Protein AF-A0A494T630-F1 (afdb_monomer_lite)

Secondary structure (DSSP, 8-state):
----TT-PPPPPP--PPPP-----PPPPTTPPPPPPPPPPSEEEEEE-SSEEEEEEEEEE-TTSSSEEEEEEEEEEEESSSSEEEEEEEEEEESSSSTT--EEEEEEEEEEESS-EEEEE-TT-EEE-HHHHHH----EES-EEEEETTEEEEPPPTT-

pLDDT: mean 88.12, std 14.05, range [36.41, 98.81]

Structure (mmCIF, N/CA/C/O backbone):
data_AF-A0A494T630-F1
#
_entry.id   AF-A0A494T630-F1
#
loop_
_atom_site.group_PDB
_atom_site.id
_atom_site.type_symbol
_atom_site.label_atom_id
_atom_site.label_alt_id
_atom_site.label_comp_id
_atom_site.label_asym_id
_atom_site.label_entity_id
_atom_site.label_seq_id
_atom_site.pdbx_PDB_ins_code
_atom_site.Cartn_x
_atom_site.Cartn_y
_atom_site.Cartn_z
_atom_site.occupancy
_atom_site.B_iso_or_equiv
_atom_site.auth_seq_id
_atom_site.auth_comp_id
_atom_site.auth_asym_id
_atom_site.auth_atom_id
_atom_site.pdbx_PDB_model_num
ATOM 1 N N . MET A 1 1 ? 21.319 1.363 29.818 1.00 41.03 1 MET A N 1
ATOM 2 C CA . MET A 1 1 ? 20.629 0.079 30.061 1.00 41.03 1 MET A CA 1
ATOM 3 C C . MET A 1 1 ? 19.324 0.419 30.765 1.00 41.03 1 MET A C 1
ATOM 5 O O . MET A 1 1 ? 19.386 0.951 31.865 1.00 41.03 1 MET A O 1
ATOM 9 N N . ALA A 1 2 ? 18.179 0.287 30.092 1.00 36.41 2 ALA A N 1
ATOM 10 C CA . ALA A 1 2 ? 16.885 0.634 30.681 1.00 36.41 2 ALA A CA 1
ATOM 11 C C . ALA A 1 2 ? 16.419 -0.495 31.612 1.00 36.41 2 ALA A C 1
ATOM 13 O O . ALA A 1 2 ? 16.570 -1.668 31.274 1.00 36.41 2 ALA A O 1
ATOM 14 N N . LYS A 1 3 ? 15.885 -0.135 32.782 1.00 45.59 3 LYS A N 1
ATOM 15 C CA . LYS A 1 3 ? 15.312 -1.055 33.767 1.00 45.59 3 LYS A CA 1
ATOM 16 C C . LYS A 1 3 ? 13.849 -0.654 33.945 1.00 45.59 3 LYS A C 1
ATOM 18 O O . LYS A 1 3 ? 13.578 0.500 34.261 1.00 45.59 3 LYS A O 1
ATOM 23 N N . PHE A 1 4 ? 12.931 -1.569 33.653 1.00 56.38 4 PHE A N 1
ATOM 24 C CA . PHE A 1 4 ? 11.495 -1.335 33.779 1.00 56.38 4 PHE A CA 1
ATOM 25 C C . PHE A 1 4 ? 11.021 -1.962 35.089 1.00 56.38 4 PHE A C 1
ATOM 27 O O . PHE A 1 4 ? 10.894 -3.182 35.190 1.00 56.38 4 PHE A O 1
ATOM 34 N N . ASP A 1 5 ? 10.814 -1.132 36.107 1.00 63.84 5 ASP A N 1
ATOM 35 C CA . ASP A 1 5 ? 10.305 -1.582 37.399 1.00 63.84 5 ASP A CA 1
ATOM 36 C C . ASP A 1 5 ? 8.799 -1.896 37.281 1.00 63.84 5 ASP A C 1
ATOM 38 O O . ASP A 1 5 ? 8.039 -1.114 36.714 1.00 63.84 5 ASP A O 1
ATOM 42 N N . GLY A 1 6 ? 8.366 -3.057 37.789 1.00 63.34 6 GLY A N 1
ATOM 43 C CA . GLY A 1 6 ? 6.948 -3.461 37.830 1.00 63.34 6 GLY A CA 1
ATOM 44 C C . GLY A 1 6 ? 6.515 -4.554 36.843 1.00 63.34 6 GLY A C 1
ATOM 45 O O . GLY A 1 6 ? 5.378 -5.012 36.922 1.00 63.34 6 GLY A O 1
ATOM 46 N N . PHE A 1 7 ? 7.400 -5.031 35.964 1.00 54.66 7 PHE A N 1
ATOM 47 C CA . PHE A 1 7 ? 7.120 -6.201 35.125 1.00 54.66 7 PHE A CA 1
ATOM 48 C C . PHE A 1 7 ? 7.591 -7.483 35.817 1.00 54.66 7 PHE A C 1
ATOM 50 O O . PHE A 1 7 ? 8.789 -7.712 35.982 1.00 54.66 7 PHE A O 1
ATOM 57 N N . THR A 1 8 ? 6.656 -8.348 36.205 1.00 68.19 8 THR A N 1
ATOM 58 C CA . THR A 1 8 ? 6.975 -9.742 36.532 1.00 68.19 8 THR A CA 1
ATOM 59 C C . THR A 1 8 ? 7.045 -10.517 35.223 1.00 68.19 8 THR A C 1
ATOM 61 O O . THR A 1 8 ? 6.051 -10.593 34.500 1.00 68.19 8 THR A O 1
ATOM 64 N N . ALA A 1 9 ? 8.214 -11.068 34.893 1.00 59.78 9 ALA A N 1
ATOM 65 C CA . ALA A 1 9 ? 8.334 -11.971 33.757 1.00 59.78 9 ALA A CA 1
ATOM 66 C C . ALA A 1 9 ? 7.370 -13.146 33.969 1.00 59.78 9 ALA A C 1
ATOM 68 O O . ALA A 1 9 ? 7.427 -13.824 34.994 1.00 59.78 9 ALA A O 1
ATOM 69 N N . LYS A 1 10 ? 6.455 -13.353 33.023 1.00 67.69 10 LYS A N 1
ATOM 70 C CA . LYS A 1 10 ? 5.689 -14.596 32.954 1.00 67.69 10 LYS A CA 1
ATOM 71 C C . LYS A 1 10 ? 6.649 -15.679 32.479 1.00 67.69 10 LYS A C 1
ATOM 73 O O . LYS A 1 10 ? 7.410 -15.426 31.542 1.00 67.69 10 LYS A O 1
ATOM 78 N N . ASP A 1 11 ? 6.607 -16.852 33.104 1.00 76.56 11 ASP A N 1
ATOM 79 C CA . ASP A 1 11 ? 7.354 -18.000 32.596 1.00 76.56 11 ASP A CA 1
ATOM 80 C C . ASP A 1 11 ? 7.003 -18.214 31.113 1.00 76.56 11 ASP A C 1
ATOM 82 O O . ASP A 1 11 ? 5.831 -18.052 30.737 1.00 76.56 11 ASP A O 1
ATOM 86 N N . PRO A 1 12 ? 7.988 -18.535 30.254 1.00 63.00 12 PRO A N 1
ATOM 87 C CA . PRO A 1 12 ? 7.710 -18.870 28.869 1.00 63.00 12 PRO A CA 1
ATOM 88 C C . PRO A 1 12 ? 6.674 -19.992 28.834 1.00 63.00 12 PRO A C 1
ATOM 90 O O . PRO A 1 12 ? 6.835 -21.015 29.499 1.00 63.00 12 PRO A O 1
ATOM 93 N N . VAL A 1 13 ? 5.600 -19.805 28.067 1.00 75.75 13 VAL A N 1
ATOM 94 C CA . VAL A 1 13 ? 4.702 -20.919 27.758 1.00 75.75 13 VAL A CA 1
ATOM 95 C C . VAL A 1 13 ? 5.531 -21.948 27.003 1.00 75.75 13 VAL A C 1
ATOM 97 O O . VAL A 1 13 ? 6.223 -21.585 26.052 1.00 75.75 13 VAL A O 1
ATOM 100 N N . ASP A 1 14 ? 5.471 -23.205 27.436 1.00 71.00 14 ASP A N 1
ATOM 101 C CA . ASP A 1 14 ? 6.184 -24.297 26.784 1.00 71.00 14 ASP A CA 1
ATOM 102 C C . ASP A 1 14 ? 5.678 -24.416 25.339 1.00 71.00 14 ASP A C 1
ATOM 104 O O . ASP A 1 14 ? 4.540 -24.829 25.076 1.00 71.00 14 ASP A O 1
ATOM 108 N N . VAL A 1 15 ? 6.482 -23.927 24.393 1.00 61.25 15 VAL A N 1
ATOM 109 C CA . VAL A 1 15 ? 6.104 -23.883 22.985 1.00 61.25 15 VAL A CA 1
ATOM 110 C C . VAL A 1 15 ? 6.288 -25.294 22.461 1.00 61.25 15 VAL A C 1
ATOM 112 O O . VAL A 1 15 ? 7.416 -25.770 22.321 1.00 61.25 15 VAL A O 1
ATOM 115 N N . LYS A 1 16 ? 5.178 -25.982 22.171 1.00 64.38 16 LYS A N 1
ATOM 116 C CA . LYS A 1 16 ? 5.247 -27.255 21.449 1.00 64.38 16 LYS A CA 1
ATOM 117 C C . LYS A 1 16 ? 6.105 -27.046 20.195 1.00 64.38 16 LYS A C 1
ATOM 119 O O . LYS A 1 16 ? 5.897 -26.037 19.514 1.00 64.38 16 LYS A O 1
ATOM 124 N N . PRO A 1 17 ? 7.033 -27.965 19.869 1.00 64.25 17 PRO A N 1
ATOM 125 C CA . PRO A 1 17 ? 7.756 -27.903 18.610 1.00 64.25 17 PRO A CA 1
ATOM 126 C C . PRO A 1 17 ? 6.744 -27.727 17.485 1.00 64.25 17 PRO A C 1
ATOM 128 O O . PRO A 1 17 ? 5.750 -28.459 17.438 1.00 64.25 17 PRO A O 1
ATOM 131 N N . ALA A 1 18 ? 6.969 -26.737 16.623 1.00 56.19 18 ALA A N 1
ATOM 132 C CA . ALA A 1 18 ? 6.154 -26.591 15.434 1.00 56.19 18 ALA A CA 1
ATOM 133 C C . ALA A 1 18 ? 6.189 -27.934 14.696 1.00 56.19 18 ALA A C 1
ATOM 135 O O . ALA A 1 18 ? 7.265 -28.442 14.371 1.00 56.19 18 ALA A O 1
ATOM 136 N N . THR A 1 19 ? 5.023 -28.536 14.465 1.00 57.75 19 THR A N 1
ATOM 137 C CA . THR A 1 19 ? 4.904 -29.589 13.460 1.00 57.75 19 THR A CA 1
ATOM 138 C C . THR A 1 19 ? 5.507 -29.009 12.187 1.00 57.75 19 THR A C 1
ATOM 140 O O . THR A 1 19 ? 5.218 -27.854 11.873 1.00 57.75 19 THR A O 1
ATOM 143 N N . ILE A 1 20 ? 6.375 -29.743 11.491 1.00 57.97 20 ILE A N 1
ATOM 144 C CA . ILE A 1 20 ? 6.892 -29.302 10.193 1.00 57.97 20 ILE A CA 1
ATOM 145 C C . ILE A 1 20 ? 5.675 -29.183 9.272 1.00 57.97 20 ILE A C 1
ATOM 147 O O . ILE A 1 20 ? 5.184 -30.169 8.733 1.00 57.97 20 ILE A O 1
ATOM 151 N N . VAL A 1 21 ? 5.115 -27.982 9.191 1.00 56.56 21 VAL A N 1
ATOM 152 C CA . VAL A 1 21 ? 4.137 -27.607 8.182 1.00 56.56 21 VAL A CA 1
ATOM 153 C C . VAL A 1 21 ? 4.965 -27.342 6.930 1.00 56.56 21 VAL A C 1
ATOM 155 O O . VAL A 1 21 ? 6.008 -26.699 7.021 1.00 56.56 21 VAL A O 1
ATOM 158 N N . GLU A 1 22 ? 4.540 -27.844 5.776 1.00 61.25 22 GLU A N 1
ATOM 159 C CA . GLU A 1 22 ? 5.185 -27.617 4.473 1.00 61.25 22 GLU A CA 1
ATOM 160 C C . GLU A 1 22 ? 5.024 -26.153 4.001 1.00 61.25 22 GLU A C 1
ATOM 162 O O . GLU A 1 22 ? 4.588 -25.879 2.889 1.00 61.25 22 GLU A O 1
ATOM 167 N N . TRP A 1 23 ? 5.324 -25.167 4.850 1.00 60.19 23 TRP A N 1
ATOM 168 C CA . TRP A 1 23 ? 5.212 -23.741 4.524 1.00 60.19 23 TRP A CA 1
ATOM 169 C C . TRP A 1 23 ? 6.293 -23.270 3.538 1.00 60.19 23 TRP A C 1
ATOM 171 O O . TRP A 1 23 ? 6.321 -22.098 3.163 1.00 60.19 23 TRP A O 1
ATOM 181 N N . GLY A 1 24 ? 7.178 -24.166 3.099 1.00 59.88 24 GLY A N 1
ATOM 182 C CA . GLY A 1 24 ? 8.227 -23.856 2.146 1.00 59.88 24 GLY A CA 1
ATOM 183 C C . GLY A 1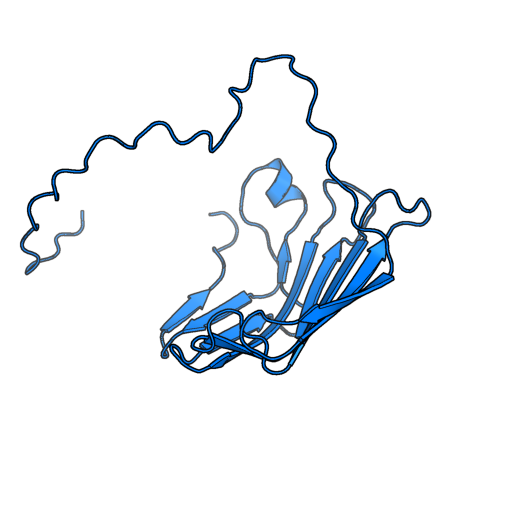 24 ? 8.863 -25.098 1.537 1.00 59.88 24 GLY A C 1
ATOM 184 O O . GLY A 1 24 ? 8.835 -26.187 2.104 1.00 59.88 24 GLY A O 1
ATOM 185 N N . ILE A 1 25 ? 9.448 -24.899 0.361 1.00 70.25 25 ILE A N 1
ATOM 186 C CA . ILE A 1 25 ? 10.347 -25.851 -0.286 1.00 70.25 25 ILE A CA 1
ATOM 187 C C . ILE A 1 25 ? 11.766 -25.430 0.094 1.00 70.25 25 ILE A C 1
ATOM 189 O O . ILE A 1 25 ? 12.101 -24.249 -0.041 1.00 70.25 25 ILE A O 1
ATOM 193 N N . ASP A 1 26 ? 12.593 -26.373 0.548 1.00 74.00 26 ASP A N 1
ATOM 194 C CA . ASP A 1 26 ? 13.997 -26.096 0.854 1.00 74.00 26 ASP A CA 1
ATOM 195 C C . ASP A 1 26 ? 14.710 -25.519 -0.373 1.00 74.00 26 ASP A C 1
ATOM 197 O O . ASP A 1 26 ? 14.776 -26.136 -1.444 1.00 74.00 26 ASP A O 1
ATOM 201 N N . TYR A 1 27 ? 15.272 -24.323 -0.201 1.00 76.62 27 TYR A N 1
ATOM 202 C CA . TYR A 1 27 ? 16.082 -23.691 -1.227 1.00 76.62 27 TYR A CA 1
ATOM 203 C C . TYR A 1 27 ? 17.440 -24.391 -1.315 1.00 76.62 27 TYR A C 1
ATOM 205 O O . TYR A 1 27 ? 18.230 -24.375 -0.371 1.00 76.62 27 TYR A O 1
ATOM 213 N N . THR A 1 28 ? 17.743 -24.962 -2.476 1.00 85.12 28 THR A N 1
ATOM 214 C CA . THR A 1 28 ? 19.084 -25.464 -2.796 1.00 85.12 28 THR A CA 1
ATOM 215 C C . THR A 1 28 ? 19.806 -24.432 -3.663 1.00 85.12 28 THR A C 1
ATOM 217 O O . THR A 1 28 ? 19.270 -24.050 -4.707 1.00 85.12 28 THR A O 1
ATOM 220 N N . PRO A 1 29 ? 21.022 -23.979 -3.294 1.00 83.75 29 PRO A N 1
ATOM 221 C CA . PRO A 1 29 ? 21.800 -23.065 -4.124 1.00 83.75 29 PRO A CA 1
ATOM 222 C C . PRO A 1 29 ? 21.908 -23.552 -5.574 1.00 83.75 29 PRO A C 1
ATOM 224 O O . PRO A 1 29 ? 22.296 -24.689 -5.829 1.00 83.75 29 PRO A O 1
ATOM 227 N N . GLY A 1 30 ? 21.556 -22.685 -6.525 1.00 87.62 30 GLY A N 1
ATOM 228 C CA . GLY A 1 30 ? 21.519 -23.021 -7.952 1.00 87.62 30 GLY A CA 1
ATOM 229 C C . GLY A 1 30 ? 20.155 -23.492 -8.466 1.00 87.62 30 GLY A C 1
ATOM 230 O O . GLY A 1 30 ? 20.009 -23.675 -9.673 1.00 87.62 30 GLY A O 1
ATOM 231 N N . GLN A 1 31 ? 19.145 -23.639 -7.601 1.00 86.81 31 GLN A N 1
ATOM 232 C CA . GLN A 1 31 ? 17.768 -23.808 -8.060 1.00 86.81 31 GLN A CA 1
ATOM 233 C C . GLN A 1 31 ? 17.319 -22.598 -8.893 1.00 86.81 31 GLN A C 1
ATOM 235 O O . GLN A 1 31 ? 17.648 -21.454 -8.557 1.00 86.81 31 GLN A O 1
ATOM 240 N N . PRO A 1 32 ? 16.559 -22.829 -9.979 1.00 83.69 32 PRO A N 1
ATOM 241 C CA . PRO A 1 32 ? 15.994 -21.738 -10.751 1.00 83.69 32 PRO A CA 1
ATOM 242 C C . PRO A 1 32 ? 15.038 -20.926 -9.875 1.00 83.69 32 PRO A C 1
ATOM 244 O O . PRO A 1 32 ? 14.269 -21.477 -9.087 1.00 83.69 32 PRO A O 1
ATOM 247 N N . MET A 1 33 ? 15.072 -19.604 -10.041 1.00 78.06 33 MET A N 1
ATOM 248 C CA . MET A 1 33 ? 14.119 -18.709 -9.390 1.00 78.06 33 MET A CA 1
ATOM 249 C C . MET A 1 33 ? 12.698 -19.113 -9.820 1.00 78.06 33 MET A C 1
ATOM 251 O O . MET A 1 33 ? 12.465 -19.245 -11.028 1.00 78.06 33 MET A O 1
ATOM 255 N N . PRO A 1 34 ? 11.744 -19.299 -8.890 1.00 75.19 34 PRO A N 1
ATOM 256 C CA . PRO A 1 34 ? 10.375 -19.597 -9.276 1.00 75.19 34 PRO A CA 1
ATOM 257 C C . PRO A 1 34 ? 9.830 -18.465 -10.161 1.00 75.19 34 PRO A C 1
ATOM 259 O O . PRO A 1 34 ? 10.095 -17.285 -9.882 1.00 75.19 34 PRO A O 1
ATOM 262 N N . PRO A 1 35 ? 9.086 -18.792 -11.233 1.00 74.12 35 PRO A N 1
ATOM 263 C CA . PRO A 1 35 ? 8.456 -17.775 -12.055 1.00 74.12 35 PRO A CA 1
ATOM 264 C C . PRO A 1 35 ? 7.486 -16.983 -11.181 1.00 74.12 35 PRO A C 1
ATOM 266 O O . PRO A 1 35 ? 6.631 -17.555 -10.507 1.00 74.12 35 PRO A O 1
ATOM 269 N N . ARG A 1 36 ? 7.622 -15.655 -11.178 1.00 67.88 36 ARG A N 1
ATOM 270 C CA . ARG A 1 36 ? 6.642 -14.789 -10.522 1.00 67.88 36 ARG A CA 1
ATOM 271 C C . ARG A 1 36 ? 5.452 -14.621 -11.464 1.00 67.88 36 ARG A C 1
ATOM 273 O O . ARG A 1 36 ? 5.667 -14.152 -12.583 1.00 67.88 36 ARG A O 1
ATOM 280 N N . PRO A 1 37 ? 4.225 -14.977 -11.047 1.00 70.38 37 PRO A N 1
ATOM 281 C CA . PRO A 1 37 ? 3.037 -14.646 -11.819 1.00 70.38 37 PRO A CA 1
ATOM 282 C C . PRO A 1 37 ? 2.981 -13.129 -12.028 1.00 70.38 37 PRO A C 1
ATOM 284 O O . PRO A 1 37 ? 3.130 -12.369 -11.071 1.00 70.38 37 PRO A O 1
ATOM 287 N N . SER A 1 38 ? 2.800 -12.690 -13.273 1.00 72.19 38 SER A N 1
ATOM 288 C CA . SER A 1 38 ? 2.483 -11.292 -13.567 1.00 72.19 38 SER A CA 1
ATOM 289 C C . SER A 1 38 ? 0.975 -11.116 -13.447 1.00 72.19 38 SER A C 1
ATOM 291 O O . SER A 1 38 ? 0.225 -11.923 -13.999 1.00 72.19 38 SER A O 1
ATOM 293 N N . ILE A 1 39 ? 0.529 -10.077 -12.742 1.00 81.94 39 ILE A N 1
ATOM 294 C CA . ILE A 1 39 ? -0.879 -9.676 -12.759 1.00 81.94 39 ILE A CA 1
ATOM 295 C C . ILE A 1 39 ? -1.081 -8.881 -14.054 1.00 81.94 39 ILE A C 1
ATOM 297 O O . ILE A 1 39 ? -0.365 -7.893 -14.254 1.00 81.94 39 ILE A O 1
ATOM 301 N N . PRO A 1 40 ? -1.985 -9.300 -14.958 1.00 89.38 40 PRO A N 1
ATOM 302 C CA . PRO A 1 40 ? -2.257 -8.531 -16.163 1.00 89.38 40 PRO A CA 1
ATOM 303 C C . PRO A 1 40 ? -2.698 -7.102 -15.823 1.00 89.38 40 PRO A C 1
ATOM 305 O O . PRO A 1 40 ? -3.266 -6.839 -14.766 1.00 89.38 40 PRO A O 1
ATOM 308 N N . ALA A 1 41 ? -2.432 -6.163 -16.728 1.00 94.56 41 ALA A N 1
ATOM 309 C CA . ALA A 1 41 ? -3.038 -4.845 -16.611 1.00 94.56 41 ALA A CA 1
ATOM 310 C C . ALA A 1 41 ? -4.555 -4.960 -16.806 1.00 94.56 41 ALA A C 1
ATOM 312 O O . ALA A 1 41 ? -5.024 -5.748 -17.632 1.00 94.56 41 ALA A O 1
ATOM 313 N N . GLY A 1 42 ? -5.311 -4.152 -16.074 1.00 95.50 42 GLY A N 1
ATOM 314 C CA . GLY A 1 42 ? -6.762 -4.164 -16.141 1.00 95.50 42 GLY A CA 1
ATOM 315 C C . GLY A 1 42 ? -7.418 -3.659 -14.868 1.00 95.50 42 GLY A C 1
ATOM 316 O O . GLY A 1 42 ? -6.751 -3.247 -13.917 1.00 95.50 42 GLY A O 1
ATOM 317 N N . THR A 1 43 ? -8.743 -3.709 -14.881 1.00 96.94 43 THR A N 1
ATOM 318 C CA . THR A 1 43 ? -9.584 -3.405 -13.729 1.00 96.94 43 THR A CA 1
ATOM 319 C C . THR A 1 43 ? -10.152 -4.703 -13.179 1.00 96.94 43 THR A C 1
ATOM 321 O O . THR A 1 43 ? -10.624 -5.556 -13.933 1.00 96.94 43 THR A O 1
ATOM 324 N N . TYR A 1 44 ? -10.090 -4.842 -11.865 1.00 96.31 44 TYR A N 1
ATOM 325 C CA . TYR A 1 44 ? -10.544 -5.996 -11.113 1.00 96.31 44 TYR A CA 1
ATOM 326 C C . TYR A 1 44 ? -11.430 -5.511 -9.977 1.00 96.31 44 TYR A C 1
ATOM 328 O O . TYR A 1 44 ? -11.195 -4.440 -9.425 1.00 96.31 44 TYR A O 1
ATOM 336 N N . THR A 1 45 ? -12.388 -6.337 -9.587 1.00 97.19 45 THR A N 1
ATOM 337 C CA . THR A 1 45 ? -13.140 -6.143 -8.350 1.00 97.19 45 THR A CA 1
ATOM 338 C C . THR A 1 45 ? -12.880 -7.353 -7.472 1.00 97.19 45 THR A C 1
ATOM 340 O O . THR A 1 45 ? -13.022 -8.497 -7.917 1.00 97.19 45 THR A O 1
ATOM 343 N N . MET A 1 46 ? -12.463 -7.103 -6.238 1.00 97.06 46 MET A N 1
ATOM 344 C CA . MET A 1 46 ? -12.312 -8.120 -5.208 1.00 97.06 46 MET A CA 1
ATOM 345 C C . MET A 1 46 ? -13.434 -7.941 -4.193 1.00 97.06 46 MET A C 1
ATOM 347 O O . MET A 1 46 ? -13.526 -6.902 -3.551 1.00 97.06 46 MET A O 1
ATOM 351 N N . ASN A 1 47 ? -14.283 -8.953 -4.050 1.00 97.56 47 ASN A N 1
ATOM 352 C CA . ASN A 1 47 ? -15.299 -8.962 -3.001 1.00 97.56 47 ASN A CA 1
ATOM 353 C C . ASN A 1 47 ? -14.641 -9.387 -1.688 1.00 97.56 47 ASN A C 1
ATOM 355 O O . ASN A 1 47 ? -13.905 -10.379 -1.687 1.00 97.56 47 ASN A O 1
ATOM 359 N N . GLY A 1 48 ? -14.920 -8.672 -0.600 1.00 97.38 48 GLY A N 1
ATOM 360 C CA . GLY A 1 48 ? -14.546 -9.143 0.729 1.00 97.38 48 GLY A CA 1
ATOM 361 C C . GLY A 1 48 ? -15.341 -10.399 1.086 1.00 97.38 48 GLY A C 1
ATOM 362 O O . GLY A 1 48 ? -16.498 -10.557 0.683 1.00 97.38 48 GLY A O 1
ATOM 363 N N . ALA A 1 49 ? -14.721 -11.327 1.809 1.00 96.88 49 ALA A N 1
ATOM 364 C CA . ALA A 1 49 ? -15.347 -12.598 2.165 1.00 96.88 49 ALA A CA 1
ATOM 365 C C . ALA A 1 49 ? -16.578 -12.425 3.074 1.00 96.88 49 ALA A C 1
ATOM 367 O O . ALA A 1 49 ? -17.500 -13.243 3.009 1.00 96.88 49 ALA A O 1
ATOM 368 N N . ALA A 1 50 ? -16.610 -11.363 3.884 1.00 97.19 50 ALA A N 1
ATOM 369 C CA . ALA A 1 50 ? -17.725 -11.029 4.767 1.00 97.19 50 ALA A CA 1
ATOM 370 C C . ALA A 1 50 ? -18.531 -9.806 4.295 1.00 97.19 50 ALA A C 1
ATOM 372 O O . ALA A 1 50 ? -19.695 -9.669 4.676 1.00 97.19 50 ALA A O 1
ATOM 373 N N . GLY A 1 51 ? -17.962 -8.942 3.449 1.00 96.94 51 GLY A N 1
ATOM 374 C CA . GLY A 1 51 ? -18.676 -7.797 2.894 1.00 96.94 51 GLY A CA 1
ATOM 375 C C . GLY A 1 51 ? -17.797 -6.811 2.128 1.00 96.94 51 GLY A C 1
ATOM 376 O O . GLY A 1 51 ? -16.569 -6.888 2.148 1.00 96.94 51 GLY A O 1
ATOM 377 N N . GLY A 1 52 ? -18.465 -5.879 1.449 1.00 98.25 52 GLY A N 1
ATOM 378 C CA . GLY A 1 52 ? -17.827 -4.804 0.694 1.00 98.25 52 GLY A CA 1
ATOM 379 C C . GLY A 1 52 ? -17.002 -5.264 -0.503 1.00 98.25 52 GLY A C 1
ATOM 380 O O . GLY A 1 52 ? -16.975 -6.443 -0.883 1.00 98.25 52 GLY A O 1
ATOM 381 N N . VAL A 1 53 ? -16.337 -4.296 -1.125 1.00 98.12 53 VAL A N 1
ATOM 382 C CA . VAL A 1 53 ? -15.562 -4.494 -2.350 1.00 98.12 53 VAL A CA 1
ATOM 383 C C . VAL A 1 53 ? -14.286 -3.662 -2.350 1.00 98.12 53 VAL A C 1
ATOM 385 O O . VAL A 1 53 ? -14.186 -2.610 -1.724 1.00 98.12 53 VAL A O 1
ATOM 388 N N . ALA A 1 54 ? -13.295 -4.144 -3.087 1.00 98.50 54 ALA A N 1
ATOM 389 C CA . ALA A 1 54 ? -12.113 -3.392 -3.456 1.00 98.50 54 ALA A CA 1
ATOM 390 C C . ALA A 1 54 ? -12.031 -3.324 -4.982 1.00 98.50 54 ALA A C 1
ATOM 392 O O . ALA A 1 54 ? -11.864 -4.350 -5.651 1.00 98.50 54 ALA A O 1
ATOM 393 N N . ASP A 1 55 ? -12.131 -2.116 -5.528 1.00 98.38 55 ASP A N 1
ATOM 394 C CA . ASP A 1 55 ? -11.943 -1.866 -6.952 1.00 98.38 55 ASP A CA 1
ATOM 395 C C . ASP A 1 55 ? -10.475 -1.573 -7.228 1.00 98.38 55 ASP A C 1
ATOM 397 O O . ASP A 1 55 ? -9.8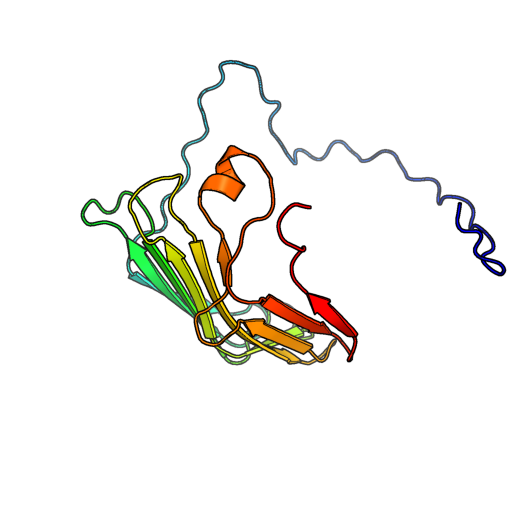96 -0.615 -6.719 1.00 98.38 55 ASP A O 1
ATOM 401 N N . ILE A 1 56 ? -9.859 -2.424 -8.038 1.00 98.44 56 ILE A N 1
ATOM 402 C CA . ILE A 1 56 ? -8.420 -2.477 -8.258 1.00 98.44 56 ILE A CA 1
ATOM 403 C C . ILE A 1 56 ? -8.142 -2.149 -9.720 1.00 98.44 56 ILE A C 1
ATOM 405 O O . ILE A 1 56 ? -8.694 -2.763 -10.628 1.00 98.44 56 ILE A O 1
ATOM 409 N N . THR A 1 57 ? -7.227 -1.223 -9.970 1.00 98.12 57 THR A N 1
ATOM 410 C CA . THR A 1 57 ? -6.686 -0.939 -11.299 1.00 98.12 57 THR A CA 1
ATOM 411 C C . THR A 1 57 ? -5.198 -1.233 -11.311 1.00 98.12 57 THR A C 1
ATOM 413 O O . THR A 1 57 ? -4.440 -0.685 -10.513 1.00 98.12 57 THR A O 1
ATOM 416 N N . VAL A 1 58 ? -4.777 -2.084 -12.240 1.00 97.12 58 VAL A N 1
ATOM 417 C CA . VAL A 1 58 ? -3.382 -2.464 -12.457 1.00 97.12 58 VAL A CA 1
ATOM 418 C C . VAL A 1 58 ? -2.937 -1.916 -13.804 1.00 97.12 58 VAL A C 1
ATOM 420 O O . VAL A 1 58 ? -3.576 -2.170 -14.826 1.00 97.12 58 VAL A O 1
ATOM 423 N N . THR A 1 59 ? -1.818 -1.200 -13.828 1.00 96.12 59 THR A N 1
ATOM 424 C CA . THR A 1 59 ? -1.162 -0.790 -15.075 1.00 96.12 59 THR A CA 1
ATOM 425 C C . THR A 1 59 ? 0.122 -1.579 -15.273 1.00 96.12 59 THR A C 1
ATOM 427 O O . THR A 1 59 ? 0.759 -2.018 -14.313 1.00 96.12 59 THR A O 1
ATOM 430 N N . ALA A 1 60 ? 0.522 -1.767 -16.526 1.00 93.44 60 ALA A N 1
ATOM 431 C CA . ALA A 1 60 ? 1.767 -2.432 -16.877 1.00 93.44 60 ALA A CA 1
ATOM 432 C C . ALA A 1 60 ? 2.582 -1.581 -17.850 1.00 93.44 60 ALA A C 1
ATOM 434 O O . ALA A 1 60 ? 2.071 -0.633 -18.442 1.00 93.44 60 ALA A O 1
ATOM 435 N N . ASN A 1 61 ? 3.858 -1.926 -18.003 1.00 91.56 61 ASN A N 1
ATOM 436 C CA . ASN A 1 61 ? 4.700 -1.365 -19.049 1.00 91.56 61 ASN A CA 1
ATOM 437 C C . ASN A 1 61 ? 4.149 -1.736 -20.439 1.00 91.56 61 ASN A C 1
ATOM 439 O O . ASN A 1 61 ? 3.349 -2.662 -20.575 1.00 91.56 61 ASN A O 1
ATOM 443 N N . ASP A 1 62 ? 4.649 -1.085 -21.490 1.00 89.38 62 ASP A N 1
ATOM 444 C CA . ASP A 1 62 ? 4.190 -1.308 -22.873 1.00 89.38 62 ASP A CA 1
ATOM 445 C C . ASP A 1 62 ? 4.288 -2.774 -23.334 1.00 89.38 62 ASP A C 1
ATOM 447 O O . ASP A 1 62 ? 3.592 -3.201 -24.253 1.00 89.38 62 ASP A O 1
ATOM 451 N N . LYS A 1 63 ? 5.164 -3.564 -22.700 1.00 88.31 63 LYS A N 1
ATOM 452 C CA . LYS A 1 63 ? 5.369 -4.986 -23.007 1.00 88.31 63 LYS A CA 1
ATOM 453 C C . LYS A 1 63 ? 4.440 -5.921 -22.225 1.00 88.31 63 LYS A C 1
ATOM 455 O O . LYS A 1 63 ? 4.476 -7.124 -22.465 1.00 88.31 63 LYS A O 1
ATOM 460 N N . GLY A 1 64 ? 3.667 -5.413 -21.263 1.00 86.88 64 GLY A N 1
ATOM 461 C CA . GLY A 1 64 ? 2.833 -6.216 -20.362 1.00 86.88 64 GLY A CA 1
ATOM 462 C C . GLY A 1 64 ? 3.624 -7.157 -19.444 1.00 86.88 64 GLY A C 1
ATOM 463 O O . GLY A 1 64 ? 3.057 -8.064 -18.841 1.00 86.88 64 GLY A O 1
ATOM 464 N N . THR A 1 65 ? 4.942 -6.976 -19.340 1.00 86.19 65 THR A N 1
ATOM 465 C CA . THR A 1 65 ? 5.835 -7.861 -18.577 1.00 86.19 65 THR A CA 1
ATOM 466 C C . THR A 1 65 ? 6.034 -7.399 -17.143 1.00 86.19 65 THR A C 1
ATOM 468 O O . THR A 1 65 ? 6.678 -8.101 -1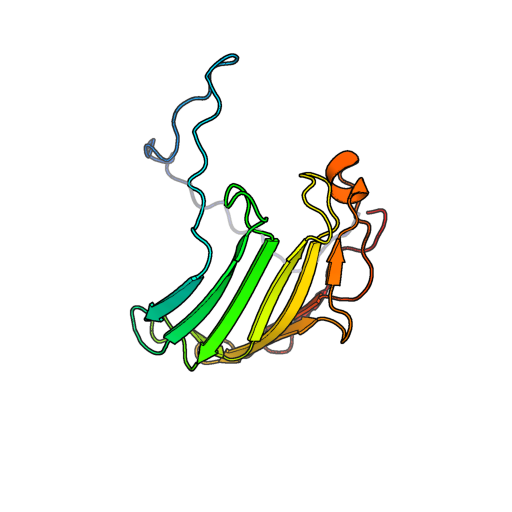6.363 1.00 86.19 65 THR A O 1
ATOM 471 N N . ARG A 1 66 ? 5.563 -6.196 -16.801 1.00 87.25 66 ARG A N 1
ATOM 472 C CA . ARG A 1 66 ? 5.765 -5.629 -15.475 1.00 87.25 66 ARG A CA 1
ATOM 473 C C . ARG A 1 66 ? 4.682 -4.644 -15.081 1.00 87.25 66 ARG A C 1
ATOM 475 O O . ARG A 1 66 ? 4.387 -3.729 -15.839 1.00 87.25 66 ARG A O 1
ATOM 482 N N . THR A 1 67 ? 4.191 -4.779 -13.856 1.00 92.25 67 THR A N 1
ATOM 483 C CA . THR A 1 67 ? 3.277 -3.832 -13.214 1.00 92.25 67 THR A CA 1
ATOM 484 C C . THR A 1 67 ? 3.961 -2.496 -12.923 1.00 92.25 67 THR A C 1
ATOM 486 O O . THR A 1 67 ? 5.011 -2.476 -12.277 1.00 92.25 67 THR A O 1
ATOM 489 N N . MET A 1 68 ? 3.362 -1.399 -13.389 1.00 94.50 68 MET A N 1
ATOM 490 C CA . MET A 1 68 ? 3.830 -0.021 -13.175 1.00 94.50 68 MET A CA 1
ATOM 491 C C . MET A 1 68 ? 3.113 0.648 -12.011 1.00 94.50 68 MET A C 1
ATOM 493 O O . MET A 1 68 ? 3.753 1.319 -11.205 1.00 94.50 68 MET A O 1
ATOM 497 N N . SER A 1 69 ? 1.809 0.425 -11.883 1.00 96.31 69 SER A N 1
ATOM 498 C CA . SER A 1 69 ? 1.040 0.898 -10.743 1.00 96.31 69 SER A CA 1
ATOM 499 C C . SER A 1 69 ? -0.084 -0.056 -10.378 1.00 96.31 69 SER A C 1
ATOM 501 O O . SER A 1 69 ? -0.574 -0.826 -11.209 1.00 96.31 69 SER A O 1
ATOM 503 N N . ILE A 1 70 ? -0.472 0.008 -9.111 1.00 97.50 70 ILE A N 1
ATOM 504 C CA . ILE A 1 70 ? -1.681 -0.600 -8.573 1.00 97.50 70 ILE A CA 1
ATOM 505 C C . ILE A 1 70 ? -2.401 0.500 -7.805 1.00 97.50 70 ILE A C 1
ATOM 507 O O . ILE A 1 70 ? -1.805 1.108 -6.917 1.00 97.50 70 ILE A O 1
ATOM 511 N N . SER A 1 71 ? -3.663 0.736 -8.133 1.00 98.31 71 SER A N 1
ATOM 512 C CA . SER A 1 71 ? -4.558 1.617 -7.385 1.00 98.31 71 SER A CA 1
ATOM 513 C C . SER A 1 71 ? -5.752 0.813 -6.913 1.00 98.31 71 SER A C 1
ATOM 515 O O . SER A 1 71 ? -6.287 0.013 -7.674 1.00 98.31 71 SER A O 1
ATOM 517 N N . VAL A 1 72 ? -6.164 1.025 -5.674 1.00 98.62 72 VAL A N 1
ATOM 518 C CA . VAL A 1 72 ? -7.272 0.335 -5.029 1.00 98.62 72 VAL A CA 1
ATOM 519 C C . VAL A 1 72 ? -8.175 1.372 -4.384 1.00 98.62 72 VAL A C 1
ATOM 521 O O . VAL A 1 72 ? -7.683 2.315 -3.764 1.00 98.62 72 VAL A O 1
ATOM 524 N N . VAL A 1 73 ? -9.483 1.201 -4.523 1.00 98.81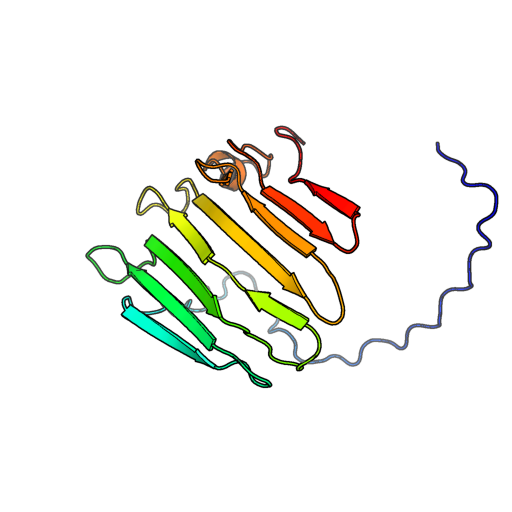 73 VAL A N 1
ATOM 525 C CA . VAL A 1 73 ? -10.486 1.917 -3.736 1.00 98.81 73 VAL A CA 1
ATOM 526 C C . VAL A 1 73 ? -11.264 0.879 -2.948 1.00 98.81 73 VAL A C 1
ATOM 528 O O . VAL A 1 73 ? -11.896 0.006 -3.539 1.00 98.81 73 VAL A O 1
ATOM 531 N N . PHE A 1 74 ? -11.170 0.954 -1.625 1.00 98.75 74 PHE A N 1
ATOM 532 C CA . PHE A 1 74 ? -11.930 0.101 -0.722 1.00 98.75 74 PHE A CA 1
ATOM 533 C C . PHE A 1 74 ? -13.265 0.769 -0.383 1.00 98.75 74 PHE A C 1
ATOM 535 O O . PHE A 1 74 ? -13.283 1.945 -0.006 1.00 98.75 74 PHE A O 1
ATOM 542 N N . ASP A 1 75 ? -14.350 0.007 -0.500 1.00 98.69 75 ASP A N 1
ATOM 543 C CA . ASP A 1 75 ? -15.711 0.395 -0.127 1.00 98.69 75 ASP A CA 1
ATOM 544 C C . ASP A 1 75 ? -16.301 -0.686 0.786 1.00 98.69 75 ASP A C 1
ATOM 546 O O . ASP A 1 75 ? -16.602 -1.801 0.350 1.00 98.69 75 ASP A O 1
ATOM 550 N N . GLU A 1 76 ? -16.351 -0.374 2.080 1.00 98.44 76 GLU A N 1
ATOM 551 C CA . GLU A 1 76 ? -16.758 -1.260 3.175 1.00 98.44 76 GLU A CA 1
ATOM 552 C C . GLU A 1 76 ? -16.091 -2.649 3.149 1.00 98.44 76 GLU A C 1
ATOM 554 O O . GLU A 1 76 ? -16.666 -3.639 3.606 1.00 98.44 76 GLU A O 1
ATOM 559 N N . PHE A 1 77 ? -14.872 -2.746 2.608 1.00 98.69 77 PHE A N 1
ATOM 560 C CA . PHE A 1 77 ? -14.203 -4.024 2.379 1.00 98.69 77 PHE A CA 1
ATOM 561 C C . PHE A 1 77 ? -13.907 -4.738 3.701 1.00 98.69 77 PHE A C 1
ATOM 563 O O . PHE A 1 77 ? -13.255 -4.171 4.584 1.00 98.69 77 PHE A O 1
ATOM 570 N N . THR A 1 78 ? -14.339 -5.996 3.816 1.00 98.25 78 THR A N 1
ATOM 571 C CA . THR A 1 78 ? -14.084 -6.834 4.989 1.00 98.25 78 THR A CA 1
ATOM 572 C C . THR A 1 78 ? -14.101 -8.330 4.661 1.00 98.25 78 THR A C 1
ATOM 574 O O . THR A 1 78 ? -14.979 -8.839 3.959 1.00 98.25 78 THR A O 1
ATOM 577 N N . ASP A 1 79 ? -13.130 -9.060 5.210 1.00 97.50 79 ASP A N 1
ATOM 578 C CA . ASP A 1 79 ? -13.053 -10.520 5.092 1.00 97.50 79 ASP A CA 1
ATOM 579 C C . ASP A 1 79 ? -13.619 -11.256 6.318 1.00 97.50 79 ASP A C 1
ATOM 581 O O . ASP A 1 79 ? -14.003 -12.419 6.207 1.00 97.50 79 ASP A O 1
ATOM 585 N N . ASP A 1 80 ? -13.704 -10.596 7.475 1.00 96.62 80 ASP A N 1
ATOM 586 C CA . ASP A 1 80 ? -14.136 -11.188 8.749 1.00 96.62 80 ASP A CA 1
ATOM 587 C C . ASP A 1 80 ? -15.414 -10.556 9.331 1.00 96.62 80 ASP A C 1
ATOM 589 O O . ASP A 1 80 ? -16.027 -11.126 10.233 1.00 96.62 80 ASP A O 1
ATOM 593 N N . GLY A 1 81 ? -15.849 -9.411 8.800 1.00 96.31 81 GLY A N 1
ATOM 594 C CA . GLY A 1 81 ? -16.986 -8.639 9.300 1.00 96.31 81 GLY A CA 1
ATOM 595 C C . GLY A 1 81 ? -16.678 -7.837 10.568 1.00 96.31 81 GLY A C 1
ATOM 596 O O . GLY A 1 81 ? -17.563 -7.150 11.077 1.00 96.31 81 GLY A O 1
ATOM 597 N N . GLU A 1 82 ? -15.446 -7.907 11.076 1.00 96.69 82 GLU A N 1
ATOM 598 C CA . GLU A 1 82 ? -14.998 -7.199 12.274 1.00 96.69 82 GLU A CA 1
ATOM 599 C C . GLU A 1 82 ? -14.103 -6.014 11.920 1.00 96.69 82 GLU A C 1
ATOM 601 O O . GLU A 1 82 ? -14.202 -4.980 12.573 1.00 96.69 82 GLU A O 1
ATOM 606 N N . LEU A 1 83 ? -13.253 -6.128 10.897 1.00 96.62 83 LEU A N 1
ATOM 607 C CA . LEU A 1 83 ? -12.401 -5.044 10.416 1.00 96.62 83 LEU A CA 1
ATOM 608 C C . LEU A 1 83 ? -12.870 -4.581 9.039 1.00 96.62 83 LEU A C 1
ATOM 610 O O . LEU A 1 83 ? -12.903 -5.360 8.086 1.00 96.62 83 LEU A O 1
ATOM 614 N N . ILE A 1 84 ? -13.219 -3.300 8.940 1.00 98.50 84 ILE A N 1
ATOM 615 C CA . ILE A 1 84 ? -13.750 -2.683 7.724 1.00 98.50 84 ILE A CA 1
ATOM 616 C C . ILE A 1 84 ? -12.755 -1.636 7.232 1.00 98.50 84 ILE A C 1
ATOM 618 O O . ILE A 1 84 ? -12.343 -0.762 7.997 1.00 98.50 84 ILE A O 1
ATOM 622 N N . ILE A 1 85 ? -12.379 -1.713 5.955 1.00 98.56 85 ILE A N 1
ATOM 623 C CA . ILE A 1 85 ? -11.449 -0.782 5.307 1.00 98.56 85 ILE A CA 1
ATOM 624 C C . ILE A 1 85 ? -12.211 0.069 4.296 1.00 98.56 85 ILE A C 1
ATOM 626 O O . ILE A 1 85 ? -12.970 -0.454 3.481 1.00 98.56 85 ILE A O 1
ATOM 630 N N . ASN A 1 86 ? -11.967 1.377 4.317 1.00 98.81 86 ASN A N 1
ATOM 631 C CA . ASN A 1 86 ? -12.484 2.312 3.324 1.00 98.81 86 ASN A CA 1
ATOM 632 C C . ASN A 1 86 ? -11.383 3.243 2.815 1.00 98.81 86 ASN A C 1
ATOM 634 O O . ASN A 1 86 ? -10.444 3.572 3.541 1.00 98.81 86 ASN A O 1
ATOM 638 N N . GLY A 1 87 ? -11.553 3.723 1.584 1.00 98.75 87 GLY A N 1
ATOM 639 C CA . GLY A 1 87 ? -10.738 4.785 1.000 1.00 98.75 87 GLY A CA 1
ATOM 640 C C . GLY A 1 87 ? -9.716 4.307 -0.036 1.00 98.75 87 GLY A C 1
ATOM 641 O O . GLY A 1 87 ? -9.601 3.110 -0.318 1.00 98.75 87 GLY A O 1
ATOM 642 N N . PRO A 1 88 ? -9.001 5.249 -0.674 1.00 98.69 88 PRO A N 1
ATOM 643 C CA . PRO A 1 88 ? -8.050 4.941 -1.730 1.00 98.69 88 PRO A CA 1
ATOM 644 C C . PRO A 1 88 ? -6.649 4.591 -1.216 1.00 98.69 88 PRO A C 1
ATOM 646 O O . PRO A 1 88 ? -6.122 5.170 -0.262 1.00 98.69 88 PRO A O 1
ATOM 649 N N . GLN A 1 89 ? -5.982 3.715 -1.962 1.00 98.44 89 GLN A N 1
ATOM 650 C CA . GLN A 1 89 ? -4.564 3.418 -1.830 1.00 98.44 89 GLN A CA 1
ATOM 651 C C . GLN A 1 89 ? -3.946 3.179 -3.204 1.00 98.44 89 GLN A C 1
ATOM 653 O O . GLN A 1 89 ? -4.553 2.562 -4.071 1.00 98.44 89 GLN A O 1
ATOM 658 N N . SER A 1 90 ? -2.711 3.616 -3.416 1.00 98.31 90 SER A N 1
ATOM 659 C CA . SER A 1 90 ? -1.976 3.304 -4.635 1.00 98.31 90 SER A CA 1
ATOM 660 C C . SER A 1 90 ? -0.485 3.146 -4.397 1.00 98.31 90 SER A C 1
ATOM 662 O O . SER A 1 90 ? 0.091 3.767 -3.504 1.00 98.31 90 SER A O 1
ATOM 664 N N . ALA A 1 91 ? 0.151 2.367 -5.260 1.00 97.38 91 ALA A N 1
ATOM 665 C CA . ALA A 1 91 ? 1.592 2.255 -5.366 1.00 97.38 91 ALA A CA 1
ATOM 666 C C . ALA A 1 91 ? 1.995 2.367 -6.835 1.00 97.38 91 ALA A C 1
ATOM 668 O O . ALA A 1 91 ? 1.419 1.688 -7.685 1.00 97.38 91 ALA A O 1
ATOM 669 N N . GLU A 1 92 ? 2.995 3.186 -7.134 1.00 96.88 92 GLU A N 1
ATOM 670 C CA . GLU A 1 92 ? 3.519 3.358 -8.488 1.00 96.88 92 GLU A CA 1
ATOM 671 C C . GLU A 1 92 ? 5.046 3.339 -8.505 1.00 96.88 92 GLU A C 1
ATOM 673 O O . GLU A 1 92 ? 5.701 3.733 -7.537 1.00 96.88 92 GLU A O 1
ATOM 678 N N . ILE A 1 93 ? 5.616 2.868 -9.613 1.00 94.88 93 ILE A N 1
ATOM 679 C CA . ILE A 1 93 ? 7.040 3.018 -9.905 1.00 94.88 93 ILE A CA 1
ATOM 680 C C . ILE A 1 93 ? 7.257 4.027 -11.023 1.00 94.88 93 ILE A C 1
ATOM 682 O O . ILE A 1 93 ? 6.535 4.047 -12.015 1.00 94.88 93 ILE A O 1
ATOM 686 N N . TYR A 1 94 ? 8.308 4.833 -10.893 1.00 85.12 94 TYR A N 1
ATOM 687 C CA . TYR A 1 94 ? 8.595 5.905 -11.850 1.00 85.12 94 TYR A CA 1
ATOM 688 C C . TYR A 1 94 ? 9.235 5.409 -13.161 1.00 85.12 94 TYR A C 1
ATOM 690 O O . TYR A 1 94 ? 9.195 6.077 -14.190 1.00 85.12 94 TYR A O 1
ATOM 698 N N . GLN A 1 95 ? 9.896 4.251 -13.126 1.00 88.44 95 GLN A N 1
ATOM 699 C CA . GLN A 1 95 ? 10.669 3.705 -14.240 1.00 88.44 95 GLN A CA 1
ATOM 700 C C . GLN A 1 95 ? 10.469 2.201 -14.347 1.00 88.44 95 GLN A C 1
ATOM 702 O O . GLN A 1 95 ? 10.411 1.492 -13.336 1.00 88.44 95 GLN A O 1
ATOM 707 N N . ASP A 1 96 ? 10.549 1.683 -15.572 1.00 88.31 96 ASP A N 1
ATOM 708 C CA . ASP A 1 96 ? 10.667 0.249 -15.819 1.00 88.31 96 ASP A CA 1
ATOM 709 C C . ASP A 1 96 ? 12.079 -0.287 -15.469 1.00 88.31 96 ASP A C 1
ATOM 711 O O . ASP A 1 96 ? 12.786 -0.887 -16.272 1.00 88.31 96 ASP A O 1
ATOM 715 N N . SER A 1 97 ? 12.511 -0.045 -14.227 1.00 87.81 97 SER A N 1
ATOM 716 C CA . SER A 1 97 ? 13.679 -0.649 -13.587 1.00 87.81 97 SER A CA 1
ATOM 717 C C . SER A 1 97 ? 13.315 -1.327 -12.256 1.00 87.81 97 SER A C 1
ATOM 719 O O . SER A 1 97 ? 12.553 -0.743 -11.477 1.00 87.81 97 SER A O 1
ATOM 721 N N . PRO A 1 98 ? 13.859 -2.517 -11.924 1.00 81.06 98 PRO A N 1
ATOM 722 C CA . PRO A 1 98 ? 13.711 -3.142 -10.599 1.00 81.06 98 PRO A CA 1
ATOM 723 C C . PRO A 1 98 ? 14.116 -2.219 -9.439 1.00 81.06 98 PRO A C 1
ATOM 725 O O . PRO A 1 98 ? 13.587 -2.310 -8.332 1.00 81.06 98 PRO A O 1
ATOM 728 N N . LEU A 1 99 ? 15.019 -1.282 -9.725 1.00 89.06 99 LEU A N 1
ATOM 729 C CA . LEU A 1 99 ? 15.524 -0.267 -8.809 1.00 89.06 99 LEU A CA 1
ATOM 730 C C . LEU A 1 99 ? 14.899 1.098 -9.102 1.00 89.06 99 LEU A C 1
ATOM 732 O O . LEU A 1 99 ? 15.577 2.114 -9.051 1.00 89.06 99 LEU A O 1
ATOM 736 N N . SER A 1 100 ? 13.631 1.127 -9.495 1.00 92.62 100 SER A N 1
ATOM 737 C CA . SER A 1 100 ? 12.879 2.375 -9.567 1.00 92.62 100 SER A CA 1
ATOM 738 C C . SER A 1 100 ? 12.454 2.819 -8.171 1.00 92.62 100 SER A C 1
ATOM 740 O O . SER A 1 100 ? 12.286 1.980 -7.282 1.00 92.62 100 SER A O 1
ATOM 742 N N . ASP A 1 101 ? 12.271 4.118 -7.991 1.00 95.06 101 ASP A N 1
ATOM 743 C CA . ASP A 1 101 ? 11.647 4.669 -6.794 1.00 95.06 101 ASP A CA 1
ATOM 744 C C . ASP A 1 101 ? 10.185 4.182 -6.742 1.00 95.06 101 ASP A C 1
ATOM 746 O O . ASP A 1 101 ? 9.566 3.969 -7.790 1.00 95.06 101 ASP A O 1
ATOM 750 N N . ILE A 1 102 ? 9.660 3.922 -5.543 1.00 95.38 102 ILE A N 1
ATOM 751 C CA . ILE A 1 102 ? 8.256 3.519 -5.346 1.00 95.38 102 ILE A CA 1
ATOM 752 C C . ILE A 1 102 ? 7.562 4.634 -4.588 1.00 95.38 102 ILE A C 1
ATOM 754 O O . ILE A 1 102 ? 7.984 4.938 -3.475 1.00 95.38 102 ILE A O 1
ATOM 758 N N . THR A 1 103 ? 6.483 5.174 -5.142 1.00 97.69 103 THR A N 1
ATOM 759 C CA . THR A 1 103 ? 5.622 6.136 -4.453 1.00 97.69 103 THR A CA 1
ATOM 760 C C . THR A 1 103 ? 4.350 5.443 -3.996 1.00 97.69 103 THR A C 1
ATOM 762 O O . THR A 1 103 ? 3.631 4.848 -4.795 1.00 97.69 103 THR A O 1
ATOM 765 N N . TRP A 1 104 ? 4.081 5.522 -2.697 1.00 97.75 104 TRP A N 1
ATOM 766 C CA . TRP A 1 104 ? 2.851 5.056 -2.075 1.00 97.75 104 TRP A CA 1
ATOM 767 C C . TRP A 1 104 ? 1.947 6.243 -1.766 1.00 97.75 104 TRP A C 1
ATOM 769 O O . TRP A 1 104 ? 2.416 7.247 -1.232 1.00 97.75 104 TRP A O 1
ATOM 779 N N . LYS A 1 105 ? 0.653 6.127 -2.047 1.00 98.62 105 LYS A N 1
ATOM 780 C CA . LYS A 1 105 ? -0.370 7.067 -1.580 1.00 98.62 105 LYS A CA 1
ATOM 781 C C . LYS A 1 105 ? -1.446 6.286 -0.849 1.00 98.62 105 LYS A C 1
ATOM 783 O O . LYS A 1 105 ? -1.848 5.225 -1.312 1.00 98.62 105 LYS A O 1
ATOM 788 N N . ALA A 1 106 ? -1.871 6.773 0.303 1.00 98.50 106 ALA A N 1
ATOM 789 C CA . ALA A 1 106 ? -2.946 6.171 1.074 1.00 98.50 106 ALA A CA 1
ATOM 790 C C . ALA A 1 106 ? -3.744 7.266 1.774 1.00 98.50 106 ALA A C 1
ATOM 792 O O . ALA A 1 106 ? -3.158 8.211 2.307 1.00 98.50 106 ALA A O 1
ATOM 793 N N . ASP A 1 107 ? -5.059 7.106 1.759 1.00 98.69 107 ASP A N 1
ATOM 794 C CA . ASP A 1 107 ? -6.007 7.832 2.597 1.00 98.69 107 ASP A CA 1
ATOM 795 C C . ASP A 1 107 ? -7.068 6.828 3.055 1.00 98.69 107 ASP A C 1
ATOM 797 O O . ASP A 1 107 ? -8.181 6.770 2.537 1.00 98.69 107 ASP A O 1
ATOM 801 N N . LEU A 1 108 ? -6.643 5.918 3.933 1.00 98.62 108 LEU A N 1
ATOM 802 C CA . LEU A 1 108 ? -7.471 4.814 4.400 1.00 98.62 108 LEU A CA 1
ATOM 803 C C . LEU A 1 108 ? -8.057 5.111 5.768 1.00 98.62 108 LEU A C 1
ATOM 805 O O . LEU A 1 108 ? -7.355 5.610 6.653 1.00 98.62 108 LEU A O 1
ATOM 809 N N . THR A 1 109 ? -9.298 4.682 5.963 1.00 98.62 109 THR A N 1
ATOM 810 C CA . THR A 1 109 ? -9.931 4.559 7.273 1.00 98.62 109 THR A CA 1
ATOM 811 C C . THR A 1 109 ? -10.194 3.089 7.586 1.00 98.62 109 THR A C 1
ATOM 813 O O . THR A 1 109 ? -10.518 2.287 6.709 1.00 98.62 109 THR A O 1
ATOM 816 N N . ILE A 1 110 ? -10.002 2.734 8.8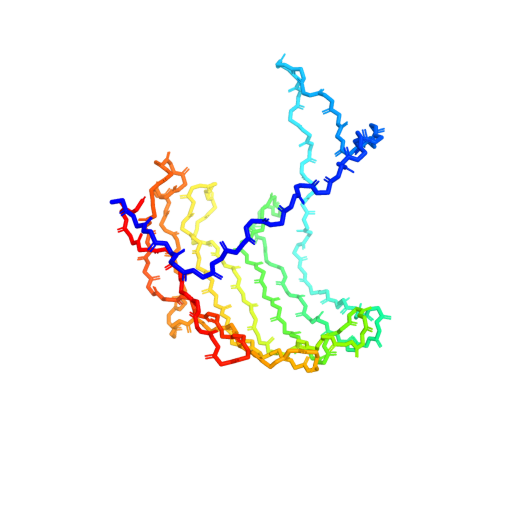51 1.00 98.12 110 ILE A N 1
ATOM 817 C CA . ILE A 1 110 ? -10.226 1.403 9.408 1.00 98.12 110 ILE A CA 1
ATOM 818 C C . ILE A 1 110 ? -11.246 1.559 10.531 1.00 98.12 110 ILE A C 1
ATOM 820 O O . ILE A 1 110 ? -11.079 2.424 11.393 1.00 98.12 110 ILE A O 1
ATOM 824 N N . SER A 1 111 ? -12.291 0.739 10.517 1.00 98.06 111 SER A N 1
ATOM 825 C CA . SER A 1 111 ? -13.340 0.741 11.537 1.00 98.06 111 SER A CA 1
ATOM 826 C C . SER A 1 111 ? -13.740 -0.679 11.955 1.00 98.06 111 SER A C 1
ATOM 828 O O . SER A 1 111 ? -13.293 -1.671 11.371 1.00 98.06 111 SER A O 1
ATOM 830 N N . GLY A 1 112 ? -14.579 -0.772 12.993 1.00 95.38 112 GLY A N 1
ATOM 831 C CA . GLY A 1 112 ? -15.060 -2.029 13.566 1.00 95.38 112 GLY A CA 1
ATOM 832 C C . GLY A 1 112 ? -14.288 -2.410 14.830 1.00 95.38 112 GLY A C 1
ATOM 833 O O . GLY A 1 112 ? -14.414 -1.728 15.847 1.00 95.38 112 GLY A O 1
ATOM 834 N N . LEU A 1 113 ? -13.498 -3.485 14.784 1.00 94.25 113 LEU A N 1
ATOM 835 C CA . LEU A 1 113 ? -12.688 -3.969 15.910 1.00 94.25 113 LEU A CA 1
ATOM 836 C C . LEU A 1 113 ? -11.658 -2.929 16.379 1.00 94.25 113 LEU A C 1
ATOM 838 O O . LEU A 1 113 ? -11.347 -2.842 17.569 1.00 94.25 113 LEU A O 1
ATOM 842 N N . TYR A 1 114 ? -11.148 -2.137 15.438 1.00 93.94 114 TYR A N 1
ATOM 843 C CA . TYR A 1 114 ? -10.225 -1.038 15.677 1.00 93.94 114 TYR A CA 1
ATOM 844 C C . TYR A 1 114 ? -10.720 0.218 14.971 1.00 93.94 114 TYR A C 1
ATOM 846 O O . TYR A 1 114 ? -11.348 0.130 13.920 1.00 93.94 114 TYR A O 1
ATOM 854 N N . ASP A 1 115 ? -10.389 1.376 15.532 1.00 96.69 115 ASP A N 1
ATOM 855 C CA . ASP A 1 115 ? -10.548 2.664 14.858 1.00 96.69 115 ASP A CA 1
ATOM 856 C C . ASP A 1 115 ? -9.173 3.149 14.405 1.00 96.69 115 ASP A C 1
ATOM 858 O O . ASP A 1 115 ? -8.230 3.196 15.204 1.00 96.69 115 ASP A O 1
ATOM 862 N N . GLY A 1 116 ? -9.014 3.461 13.123 1.00 98.12 116 GLY A N 1
ATOM 863 C CA . GLY A 1 116 ? -7.703 3.828 12.621 1.00 98.12 116 GLY A CA 1
ATOM 864 C C . GLY A 1 116 ? -7.660 4.443 11.240 1.00 98.12 116 GLY A C 1
ATOM 865 O O . GLY A 1 116 ? -8.651 4.521 10.519 1.00 98.12 116 GLY A O 1
ATOM 866 N N . THR A 1 117 ? -6.462 4.886 10.873 1.00 98.56 117 THR A N 1
ATOM 867 C CA . THR A 1 117 ? -6.169 5.460 9.563 1.00 98.56 117 THR A CA 1
ATOM 868 C C . THR A 1 117 ? -4.784 5.068 9.073 1.00 98.56 117 THR A C 1
ATOM 870 O O . THR A 1 117 ? -3.869 4.840 9.869 1.00 98.56 117 THR A O 1
ATOM 873 N N . VAL A 1 118 ? -4.614 5.032 7.752 1.00 98.31 118 VAL A N 1
ATOM 874 C CA . VAL A 1 118 ? -3.301 4.997 7.095 1.00 98.31 118 VAL A CA 1
ATOM 875 C C . VAL A 1 118 ? -3.270 6.126 6.080 1.00 98.31 118 VAL A C 1
ATOM 877 O O . VAL A 1 118 ? -3.958 6.070 5.064 1.00 98.31 118 VAL A O 1
ATOM 880 N N . VAL A 1 119 ? -2.475 7.156 6.362 1.00 98.62 119 VAL A N 1
ATOM 881 C CA . VAL A 1 119 ? -2.444 8.385 5.567 1.00 98.62 119 VAL A CA 1
ATOM 882 C C . VAL A 1 119 ? -1.018 8.705 5.153 1.00 98.62 119 VAL A C 1
ATOM 884 O O . VAL A 1 119 ? -0.096 8.711 5.974 1.00 98.62 119 VAL A O 1
ATOM 887 N N . THR A 1 120 ? -0.824 8.992 3.871 1.00 98.62 120 THR A N 1
ATOM 888 C CA . THR A 1 120 ? 0.437 9.535 3.359 1.00 98.62 120 THR A CA 1
ATOM 889 C C . THR A 1 120 ? 0.391 11.055 3.249 1.00 98.62 120 THR A C 1
ATOM 891 O O . THR A 1 120 ? -0.682 11.641 3.132 1.00 98.62 120 THR A O 1
ATOM 894 N N . SER A 1 121 ? 1.550 11.716 3.204 1.00 98.06 121 SER A N 1
ATOM 895 C CA . SER A 1 121 ? 1.604 13.130 2.797 1.00 98.06 121 SER A CA 1
ATOM 896 C C . SER A 1 121 ? 0.991 13.351 1.398 1.00 98.06 121 SER A C 1
ATOM 898 O O . SER A 1 121 ? 0.933 12.396 0.625 1.00 98.06 121 SER A O 1
ATOM 900 N N . PRO A 1 122 ? 0.587 14.584 1.019 1.00 96.94 122 PRO A N 1
ATOM 901 C CA . PRO A 1 122 ? -0.108 14.845 -0.253 1.00 96.94 122 PRO A CA 1
ATOM 902 C C . PRO A 1 122 ? 0.627 14.348 -1.510 1.00 96.94 122 PRO A C 1
ATOM 904 O O . PRO A 1 122 ? 0.018 13.790 -2.421 1.00 96.94 122 PRO A O 1
ATOM 907 N N . GLU A 1 123 ? 1.955 14.476 -1.531 1.00 96.12 123 GLU A N 1
ATOM 908 C CA . GLU A 1 123 ? 2.799 13.982 -2.630 1.00 96.12 123 GLU A CA 1
ATOM 909 C C . GLU A 1 123 ? 3.049 12.462 -2.573 1.00 96.12 123 GLU A C 1
ATOM 911 O O . GLU A 1 123 ? 3.689 11.893 -3.454 1.00 96.12 123 GLU A O 1
ATOM 916 N N . GLY A 1 124 ? 2.519 11.782 -1.557 1.00 97.50 124 GLY A N 1
ATOM 917 C CA . GLY A 1 124 ? 2.783 10.386 -1.236 1.00 97.50 124 GLY A CA 1
ATOM 918 C C . GLY A 1 124 ? 4.017 10.186 -0.361 1.00 97.50 124 GLY A C 1
ATOM 919 O O . GLY A 1 124 ? 4.677 11.133 0.064 1.00 97.50 124 GLY A O 1
ATOM 920 N N . PHE A 1 125 ? 4.311 8.922 -0.090 1.00 97.62 125 PHE A N 1
ATOM 921 C CA . PHE A 1 125 ? 5.507 8.430 0.576 1.00 97.62 125 PHE A CA 1
ATOM 922 C C . PHE A 1 125 ? 6.372 7.705 -0.454 1.00 97.62 125 PHE A C 1
ATOM 924 O O . PHE A 1 125 ? 5.980 6.657 -0.965 1.00 97.62 125 PHE A O 1
ATOM 931 N N . THR A 1 126 ? 7.530 8.269 -0.788 1.00 97.12 126 THR A N 1
ATOM 932 C CA . THR A 1 126 ? 8.392 7.741 -1.851 1.00 97.12 126 THR A CA 1
ATOM 933 C C . THR A 1 126 ? 9.645 7.113 -1.276 1.00 97.12 126 THR A C 1
ATOM 935 O O . THR A 1 126 ? 10.448 7.807 -0.661 1.00 97.12 126 THR A O 1
ATOM 938 N N . LEU A 1 127 ? 9.834 5.816 -1.518 1.00 94.69 127 LEU A N 1
ATOM 939 C CA . LEU A 1 127 ? 11.074 5.097 -1.239 1.00 94.69 127 LEU A CA 1
ATOM 940 C C . LEU A 1 127 ? 12.043 5.255 -2.410 1.00 94.69 127 LEU A C 1
ATOM 942 O O . LEU A 1 127 ? 11.736 4.864 -3.540 1.00 94.69 127 LEU A O 1
ATOM 946 N N . ASP A 1 128 ? 13.228 5.778 -2.119 1.00 92.88 128 ASP A N 1
ATOM 947 C CA . ASP A 1 128 ? 14.302 5.945 -3.092 1.00 92.88 128 ASP A CA 1
ATOM 948 C C . ASP A 1 128 ? 14.941 4.595 -3.463 1.00 92.88 128 ASP A C 1
ATOM 950 O O . ASP A 1 128 ? 15.062 3.666 -2.657 1.00 92.88 128 ASP A O 1
ATOM 954 N N . ARG A 1 129 ? 15.401 4.474 -4.708 1.00 91.00 129 ARG A N 1
ATOM 955 C CA . ARG A 1 129 ? 16.065 3.268 -5.216 1.00 91.00 129 ARG A CA 1
ATOM 956 C C . ARG A 1 129 ? 17.288 2.811 -4.427 1.00 91.00 129 ARG A C 1
ATOM 958 O O . ARG A 1 129 ? 17.573 1.613 -4.419 1.00 91.00 129 ARG A O 1
ATOM 965 N N . GLN A 1 130 ? 18.031 3.722 -3.801 1.00 88.75 130 GLN A N 1
ATOM 966 C CA . GLN A 1 130 ? 19.207 3.394 -2.996 1.00 88.75 130 GLN A CA 1
ATOM 967 C C . GLN A 1 130 ? 18.807 2.671 -1.715 1.00 88.75 130 GLN A C 1
ATOM 969 O O . GLN A 1 130 ? 19.565 1.823 -1.258 1.00 88.75 130 GLN A O 1
ATOM 974 N N . THR A 1 131 ? 17.593 2.879 -1.190 1.00 89.00 131 THR A N 1
ATOM 975 C CA . THR A 1 131 ? 17.083 2.045 -0.089 1.00 89.00 131 THR A CA 1
ATOM 976 C C . THR A 1 131 ? 17.071 0.571 -0.462 1.00 89.00 131 THR A C 1
ATOM 978 O O . THR A 1 131 ? 17.454 -0.267 0.346 1.00 89.00 131 THR A O 1
ATOM 981 N N . LYS A 1 132 ? 16.738 0.242 -1.713 1.00 83.25 132 LYS A N 1
ATOM 982 C CA . LYS A 1 132 ? 16.742 -1.143 -2.205 1.00 83.25 132 LYS A CA 1
ATOM 983 C C . LYS A 1 132 ? 18.146 -1.699 -2.445 1.00 83.25 132 LYS A C 1
ATOM 985 O O . LYS A 1 132 ? 18.308 -2.913 -2.481 1.00 83.25 132 LYS A O 1
ATOM 990 N N . ARG A 1 133 ? 19.139 -0.833 -2.674 1.00 87.19 133 ARG A N 1
ATOM 991 C CA . ARG A 1 133 ? 20.533 -1.242 -2.905 1.00 87.19 133 ARG A CA 1
ATOM 992 C C . ARG A 1 133 ? 21.297 -1.427 -1.604 1.00 87.19 133 ARG A C 1
ATOM 994 O O . ARG A 1 133 ? 21.972 -2.436 -1.440 1.00 87.19 133 ARG A O 1
ATOM 1001 N N . ASP A 1 134 ? 21.170 -0.458 -0.711 1.00 90.62 134 ASP A N 1
ATOM 1002 C CA . ASP A 1 134 ? 22.034 -0.332 0.458 1.00 90.62 134 ASP A CA 1
ATOM 1003 C C . ASP A 1 134 ? 21.350 -0.837 1.731 1.00 90.62 134 ASP A C 1
ATOM 1005 O O . ASP A 1 134 ? 21.995 -0.945 2.769 1.00 90.62 134 ASP A O 1
ATOM 1009 N N . ASN A 1 135 ? 20.045 -1.132 1.660 1.00 87.00 135 ASN A N 1
ATOM 1010 C CA . ASN A 1 135 ? 19.210 -1.483 2.807 1.00 87.00 135 ASN A CA 1
ATOM 1011 C C . ASN A 1 135 ? 19.210 -0.400 3.907 1.00 87.00 135 ASN A C 1
ATOM 1013 O O . ASN A 1 135 ? 19.115 -0.705 5.091 1.00 87.00 135 ASN A O 1
ATOM 1017 N N . VAL A 1 136 ? 19.330 0.868 3.500 1.00 91.75 136 VAL A N 1
ATOM 1018 C CA . VAL A 1 136 ? 19.281 2.048 4.375 1.00 91.75 136 VAL A CA 1
ATOM 1019 C C . VAL A 1 136 ? 18.057 2.878 4.018 1.00 91.75 136 VAL A C 1
ATOM 1021 O O . VAL A 1 136 ? 17.836 3.200 2.845 1.00 91.75 136 VAL A O 1
ATOM 1024 N N . MET A 1 137 ? 17.271 3.266 5.021 1.00 92.56 137 MET A N 1
ATOM 1025 C CA . MET A 1 137 ? 16.038 4.018 4.799 1.00 92.56 137 MET A CA 1
ATOM 1026 C C . MET A 1 137 ? 16.320 5.388 4.166 1.00 92.56 137 MET A C 1
ATOM 1028 O O . MET A 1 137 ? 17.085 6.193 4.700 1.00 92.56 137 MET A O 1
ATOM 1032 N N . ARG A 1 138 ? 15.708 5.654 3.011 1.00 95.19 138 ARG A N 1
ATOM 1033 C CA . ARG A 1 138 ? 15.781 6.919 2.273 1.00 95.19 138 ARG A CA 1
ATOM 1034 C C . ARG A 1 138 ? 14.432 7.151 1.607 1.00 95.19 138 ARG A C 1
ATOM 1036 O O . ARG A 1 138 ? 14.080 6.488 0.634 1.00 95.19 138 ARG A O 1
ATOM 1043 N N . ALA A 1 139 ? 13.681 8.097 2.148 1.00 95.38 139 ALA A N 1
ATOM 1044 C CA . ALA A 1 139 ? 12.364 8.432 1.651 1.00 95.38 139 ALA A CA 1
ATOM 1045 C C . ALA A 1 139 ? 12.078 9.929 1.668 1.00 95.38 139 ALA A C 1
ATOM 1047 O O . ALA A 1 139 ? 12.651 10.683 2.462 1.00 95.38 139 ALA A O 1
ATOM 1048 N N . THR A 1 140 ? 11.148 10.337 0.811 1.00 96.75 140 THR A N 1
ATOM 1049 C CA . THR A 1 140 ? 10.482 11.641 0.861 1.00 96.75 140 THR A CA 1
ATOM 1050 C C . THR A 1 140 ? 9.000 11.456 1.175 1.00 96.75 140 THR A C 1
ATOM 1052 O O . THR A 1 140 ? 8.409 10.418 0.872 1.00 96.75 140 THR A O 1
ATOM 1055 N N . GLY A 1 141 ? 8.401 12.465 1.809 1.00 96.94 141 GLY A N 1
ATOM 1056 C CA . GLY A 1 141 ? 7.038 12.368 2.325 1.00 96.94 141 GLY A CA 1
ATOM 1057 C C . GLY A 1 141 ? 6.927 11.511 3.588 1.00 96.94 141 GLY A C 1
ATOM 1058 O O . GLY A 1 141 ? 7.929 11.111 4.186 1.00 96.94 141 GLY A O 1
ATOM 1059 N N . THR A 1 142 ? 5.696 11.259 4.017 1.00 97.31 142 THR A N 1
ATOM 1060 C CA . THR A 1 142 ? 5.384 10.522 5.248 1.00 97.31 142 THR A CA 1
ATOM 1061 C C . THR A 1 142 ? 4.327 9.460 5.003 1.00 97.31 142 THR A C 1
ATOM 1063 O O . THR A 1 142 ? 3.476 9.626 4.132 1.00 97.31 142 THR A O 1
ATOM 1066 N N . MET A 1 143 ? 4.364 8.396 5.801 1.00 97.50 143 MET A N 1
ATOM 1067 C CA . MET A 1 143 ? 3.287 7.425 5.945 1.00 97.50 143 MET A CA 1
ATOM 1068 C C . MET A 1 143 ? 2.999 7.274 7.435 1.00 97.50 143 MET A C 1
ATOM 1070 O O . MET A 1 143 ? 3.834 6.794 8.202 1.00 97.50 143 MET A O 1
ATOM 1074 N N . THR A 1 144 ? 1.806 7.692 7.834 1.00 98.25 144 THR A N 1
ATOM 1075 C CA . THR A 1 144 ? 1.371 7.694 9.224 1.00 98.25 144 THR A CA 1
ATOM 1076 C C . THR A 1 144 ? 0.223 6.715 9.378 1.00 98.25 144 THR A C 1
ATOM 1078 O O . THR A 1 144 ? -0.768 6.7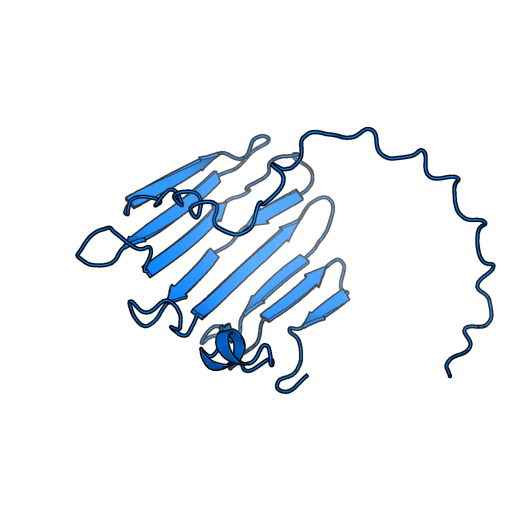83 8.658 1.00 98.25 144 THR A O 1
ATOM 1081 N N . THR A 1 145 ? 0.368 5.793 10.321 1.00 98.25 145 THR A N 1
ATOM 1082 C CA . THR A 1 145 ? -0.689 4.863 10.719 1.00 98.25 145 THR A CA 1
ATOM 1083 C C . THR A 1 145 ? -1.165 5.236 12.111 1.00 98.25 145 THR A C 1
ATOM 1085 O O . THR A 1 145 ? -0.344 5.391 13.012 1.00 98.25 145 THR A O 1
ATOM 1088 N N . THR A 1 146 ? -2.470 5.374 12.309 1.00 98.25 146 THR A N 1
ATOM 1089 C CA . THR A 1 146 ? -3.064 5.567 13.636 1.00 98.25 146 THR A CA 1
ATOM 1090 C C . THR A 1 146 ? -3.997 4.408 13.928 1.00 98.25 146 THR A C 1
ATOM 1092 O O . THR A 1 146 ? -4.836 4.106 13.093 1.00 98.25 146 THR A O 1
ATOM 1095 N N . ILE A 1 147 ? -3.862 3.764 15.086 1.00 97.62 147 ILE A N 1
ATOM 1096 C CA . ILE A 1 147 ? -4.752 2.688 15.544 1.00 97.62 147 ILE A CA 1
ATOM 1097 C C . ILE A 1 147 ? -5.135 2.974 16.992 1.00 97.62 147 ILE A C 1
ATOM 1099 O O . ILE A 1 147 ? -4.258 3.128 17.842 1.00 97.62 147 ILE A O 1
ATOM 1103 N N . ASN A 1 148 ? -6.431 3.055 17.285 1.00 96.75 148 ASN A N 1
ATOM 1104 C CA . ASN A 1 148 ? -6.985 3.359 18.606 1.00 96.75 148 ASN A CA 1
ATOM 1105 C C . ASN A 1 148 ? -6.330 4.594 19.257 1.00 96.75 148 ASN A C 1
ATOM 1107 O O . ASN A 1 148 ? -5.982 4.587 20.437 1.00 96.75 148 ASN A O 1
ATOM 1111 N N . GLY A 1 149 ? -6.091 5.641 18.462 1.00 95.06 149 GLY A N 1
ATOM 1112 C CA . GLY A 1 149 ? -5.426 6.872 18.902 1.00 95.06 149 GLY A CA 1
ATOM 1113 C C . GLY A 1 149 ? -3.900 6.788 19.062 1.00 95.06 149 GLY A C 1
ATOM 1114 O O . GLY A 1 149 ? -3.273 7.804 19.358 1.00 95.06 149 GLY A O 1
ATOM 1115 N N . HIS A 1 150 ? -3.275 5.627 18.845 1.00 97.56 150 HIS A N 1
ATOM 1116 C CA . HIS A 1 150 ? -1.818 5.480 18.847 1.00 97.56 150 HIS A CA 1
ATOM 1117 C C . HIS A 1 150 ? -1.235 5.651 17.447 1.00 97.56 150 HIS A C 1
ATOM 1119 O O . HIS A 1 150 ? -1.628 4.954 16.514 1.00 97.56 150 HIS A O 1
ATOM 1125 N N . THR A 1 151 ? -0.262 6.552 17.317 1.00 97.94 151 THR A N 1
ATOM 1126 C CA . THR A 1 151 ? 0.364 6.903 16.038 1.00 97.94 151 THR A CA 1
ATOM 1127 C C . THR A 1 151 ? 1.699 6.190 15.835 1.00 97.94 151 THR A C 1
ATOM 1129 O O . THR A 1 151 ? 2.585 6.229 16.689 1.00 97.94 151 THR A O 1
ATOM 1132 N N . TYR A 1 152 ? 1.866 5.622 14.646 1.00 97.62 152 TYR A N 1
ATOM 1133 C CA . TYR A 1 152 ? 3.068 4.984 14.131 1.00 97.62 152 TYR A CA 1
ATOM 1134 C C . TYR A 1 152 ? 3.504 5.709 12.858 1.00 97.62 152 TYR A C 1
ATOM 1136 O O . TYR A 1 152 ? 2.678 6.063 12.017 1.00 97.62 152 TYR A O 1
ATOM 1144 N N . ASN A 1 153 ? 4.806 5.925 12.708 1.00 95.38 153 ASN A N 1
ATOM 1145 C CA . ASN A 1 153 ? 5.383 6.579 11.537 1.00 95.38 153 ASN A CA 1
ATOM 1146 C C . ASN A 1 153 ? 6.401 5.655 10.877 1.00 95.38 153 ASN A C 1
ATOM 1148 O O . ASN A 1 153 ? 6.939 4.750 11.522 1.00 95.38 153 ASN A O 1
ATOM 1152 N N . GLN A 1 154 ? 6.695 5.917 9.605 1.00 92.81 154 GLN A N 1
ATOM 1153 C CA . GLN A 1 154 ? 7.786 5.252 8.904 1.00 92.81 154 GLN A CA 1
ATOM 1154 C C . GLN A 1 154 ? 9.129 5.398 9.656 1.00 92.81 154 GLN A C 1
ATOM 1156 O O . GLN A 1 154 ? 9.321 6.374 10.392 1.00 92.81 154 GLN A O 1
ATOM 1161 N N . PRO A 1 155 ? 10.098 4.487 9.437 1.00 91.81 155 PRO A N 1
ATOM 1162 C CA . PRO A 1 155 ? 11.450 4.656 9.955 1.00 91.81 155 PRO A CA 1
ATOM 1163 C C . PRO A 1 155 ? 12.082 5.973 9.496 1.00 91.81 155 PRO A C 1
ATOM 1165 O O . PRO A 1 155 ? 11.826 6.462 8.392 1.00 91.81 155 PRO A O 1
ATOM 1168 N N . VAL A 1 156 ? 12.946 6.534 10.338 1.00 92.88 156 VAL A N 1
ATOM 1169 C CA . VAL A 1 156 ? 13.724 7.724 9.982 1.00 92.88 156 VAL A CA 1
ATOM 1170 C C . VAL A 1 156 ? 14.751 7.391 8.900 1.00 92.88 156 VAL A C 1
ATOM 1172 O O . VAL A 1 156 ? 15.300 6.290 8.860 1.00 92.88 156 VAL A O 1
ATOM 1175 N N . ASN A 1 157 ? 15.037 8.356 8.027 1.00 92.75 157 ASN A N 1
ATOM 1176 C CA . ASN A 1 157 ? 16.081 8.188 7.020 1.00 92.75 157 ASN A CA 1
ATOM 1177 C C . ASN A 1 157 ? 17.456 7.979 7.674 1.00 92.75 157 ASN A C 1
ATOM 1179 O O . ASN A 1 157 ? 17.798 8.665 8.636 1.00 92.75 157 ASN A O 1
ATOM 1183 N N . GLY A 1 158 ? 18.259 7.077 7.106 1.00 87.88 158 GLY A N 1
ATOM 1184 C CA . GLY A 1 158 ? 19.610 6.758 7.576 1.00 87.88 158 GLY A CA 1
ATOM 1185 C C . GLY A 1 158 ? 19.686 5.792 8.763 1.00 87.88 158 GLY A C 1
ATOM 1186 O O . GLY A 1 158 ? 20.789 5.577 9.261 1.00 87.88 158 GLY A O 1
ATOM 1187 N N . GLY A 1 159 ? 18.544 5.262 9.219 1.00 67.25 159 GLY A N 1
ATOM 1188 C CA . GLY A 1 159 ? 18.474 4.208 10.237 1.00 67.25 159 GLY A CA 1
ATOM 1189 C C . GLY A 1 159 ? 18.940 2.843 9.751 1.00 67.25 159 GLY A C 1
ATOM 1190 O O . GLY A 1 159 ? 19.036 2.649 8.515 1.00 67.25 159 GLY A O 1
#

Radius of gyration: 20.33 Å; chains: 1; bounding box: 41×44×61 Å

Foldseek 3Di:
DDDDPPDDDDDDDPDDPPDPDPPDDDDDPPDDDPDDDQDFADWDWDAALVGWIKIKGWDADPVRPGTFKIKIATDQHHNPNQKGKGGIKMWGFPDPDPLTKIFIAFFMFIDGNKGKTWGWDPRGKIFHSVCVVVVFGDIDTWIWIAINNDIDTDDDGRD

Sequence (159 aa):
MAKFDGFTAKDPVDVKPATIVEWGIDYTPGQPMPPRPSIPAGTYTMNGAAGGVADITVTANDKGTRTMSISVVFDEFTDDGELIINGPQSAEIYQDSPLSDITWKADLTISGLYDGTVVTSPEGFTLDRQTKRDNVMRATGTMTTTINGHTYNQPVNGG